Protein 1LOI (pdb70)

Nearest PDB structures (foldseek):
  1loi-assembly1_A  TM=1.042E+00  e=1.196E-03  Rattus norvegicus

Radius of gyration: 10.62 Å; Cα contacts (8 Å, |Δi|>4): 1; chains: 1; bounding box: 29×7×15 Å

Sequence (25 aa):
MPLVDFFCETCSKPWLVGWWDQFKRMPLVDFFCETCSKPWLVGWWDQFKRMPLVDFFCETCSKPWLVGWWDQFKRMPLVDFFCETCSKPWLVGWWDQFKRMPLVDFFCETCSKPWLVGWWDQFKRMPLVDFFCETCSKPWLVGWWDQFKRMPLVDFFCETCSKPWLVGWWDQFKR

Structure (mmCIF, N/CA/C/O backbone):
data_1LOI
#
_entry.id   1LOI
#
_cell.length_a   1.000
_cell.length_b   1.000
_cell.length_c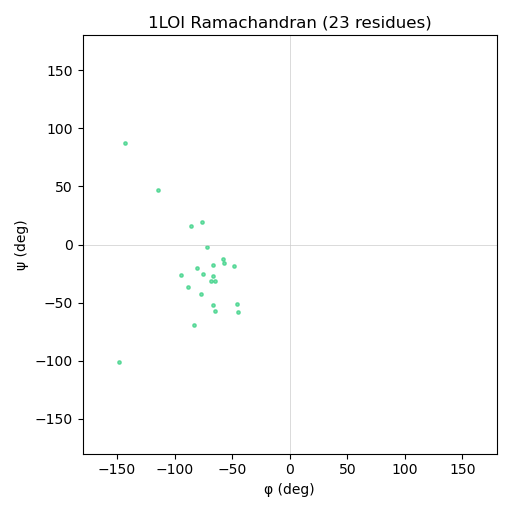   1.000
_cell.angle_alpha   90.00
_cell.angle_beta   90.00
_cell.angle_gamma   90.00
#
_symmetry.space_group_name_H-M   'P 1'
#
loop_
_atom_site.group_PDB
_atom_site.id
_atom_site.type_symbol
_atom_site.label_atom_id
_atom_site.label_alt_id
_atom_site.label_comp_id
_atom_site.label_asym_id
_atom_site.label_entity_id
_atom_site.label_seq_id
_atom_site.pdbx_PDB_ins_code
_atom_site.Cartn_x
_atom_site.Cartn_y
_atom_site.Cartn_z
_atom_site.occupancy
_atom_site.B_iso_or_equiv
_atom_site.auth_seq_id
_atom_site.auth_comp_id
_atom_site.auth_asym_id
_atom_site.auth_atom_id
_atom_site.pdbx_PD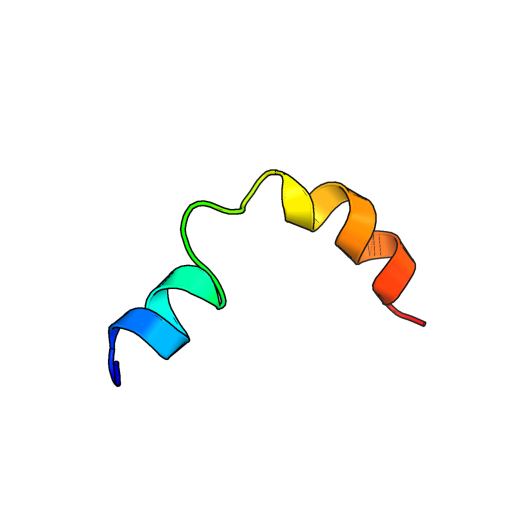B_model_num
ATOM 1 N N . MET A 1 1 ? -14.451 4.822 7.392 1.00 0.00 1 MET A N 1
ATOM 2 C CA . MET A 1 1 ? -13.948 4.112 6.182 1.00 0.00 1 MET A CA 1
ATOM 3 C C . MET A 1 1 ? -13.256 2.812 6.605 1.00 0.00 1 MET A C 1
ATOM 4 O O . MET A 1 1 ? -12.085 2.810 6.931 1.00 0.00 1 MET A O 1
ATOM 20 N N . PRO A 1 2 ? -14.014 1.748 6.601 1.00 0.00 2 PRO A N 1
ATOM 21 C CA . PRO A 1 2 ? -13.529 0.416 6.993 1.00 0.00 2 PRO A CA 1
ATOM 22 C C . PRO A 1 2 ? -12.816 -0.276 5.829 1.00 0.00 2 PRO A C 1
ATOM 23 O O . PRO A 1 2 ? -11.618 -0.476 5.851 1.00 0.00 2 PRO A O 1
ATOM 34 N N . LEU A 1 3 ? -13.547 -0.654 4.822 1.00 0.00 3 LEU A N 1
ATOM 35 C CA . LEU A 1 3 ? -12.924 -1.346 3.663 1.00 0.00 3 LEU A CA 1
ATOM 36 C C . LEU A 1 3 ? -12.023 -0.377 2.899 1.00 0.00 3 LEU A C 1
ATOM 37 O O . LEU A 1 3 ? -11.034 -0.768 2.313 1.00 0.00 3 LEU A O 1
ATOM 53 N N . VAL A 1 4 ? -12.356 0.883 2.895 1.00 0.00 4 VAL A N 1
ATOM 54 C CA . VAL A 1 4 ? -11.513 1.869 2.165 1.00 0.00 4 VAL A CA 1
ATOM 55 C C . VAL A 1 4 ? -10.154 1.983 2.856 1.00 0.00 4 VAL A C 1
ATOM 56 O O . VAL A 1 4 ? -9.193 2.458 2.283 1.00 0.00 4 VAL A O 1
ATOM 69 N N . ASP A 1 5 ? -10.063 1.547 4.082 1.00 0.00 5 ASP A N 1
ATOM 70 C CA . ASP A 1 5 ? -8.762 1.629 4.804 1.00 0.00 5 ASP A CA 1
ATOM 71 C C . ASP A 1 5 ? -7.844 0.507 4.315 1.00 0.00 5 ASP A C 1
ATOM 72 O O . ASP A 1 5 ? -6.668 0.708 4.084 1.00 0.00 5 ASP A O 1
ATOM 81 N N . PHE A 1 6 ? -8.373 -0.674 4.156 1.00 0.00 6 PHE A N 1
ATOM 82 C CA . PHE A 1 6 ? -7.536 -1.811 3.682 1.00 0.00 6 PHE A CA 1
ATOM 83 C C . PHE A 1 6 ? -7.377 -1.728 2.162 1.00 0.00 6 PHE A C 1
ATOM 84 O O . PHE A 1 6 ? -6.470 -2.301 1.590 1.00 0.00 6 PHE A O 1
ATOM 101 N N . PHE A 1 7 ? -8.253 -1.020 1.504 1.00 0.00 7 PHE A N 1
ATOM 102 C CA . PHE A 1 7 ? -8.155 -0.903 0.023 1.00 0.00 7 PHE A CA 1
ATOM 103 C C . PHE A 1 7 ? -6.872 -0.154 -0.348 1.00 0.00 7 PHE A C 1
ATOM 104 O O . PHE A 1 7 ? -6.042 -0.656 -1.079 1.00 0.00 7 PHE A O 1
ATOM 121 N N . CYS A 1 8 ? -6.698 1.040 0.152 1.00 0.00 8 CYS A N 1
ATOM 122 C CA . CYS A 1 8 ? -5.464 1.811 -0.174 1.00 0.00 8 CYS A CA 1
ATOM 123 C C . CYS A 1 8 ? -4.252 1.109 0.436 1.00 0.00 8 CYS A C 1
ATOM 124 O O . CYS A 1 8 ? -3.146 1.221 -0.055 1.00 0.00 8 CYS A O 1
ATOM 132 N N . GLU A 1 9 ? -4.449 0.378 1.499 1.00 0.00 9 GLU A N 1
ATOM 133 C CA . GLU A 1 9 ? -3.308 -0.336 2.129 1.00 0.00 9 GLU A CA 1
ATOM 134 C C . GLU A 1 9 ? -2.479 -1.008 1.036 1.00 0.00 9 GLU A C 1
ATOM 135 O O . GLU A 1 9 ? -1.301 -0.750 0.887 1.00 0.00 9 GLU A O 1
ATOM 147 N N . THR A 1 10 ? -3.090 -1.864 0.264 1.00 0.00 10 THR A N 1
ATOM 148 C CA . THR A 1 10 ? -2.343 -2.549 -0.826 1.00 0.00 10 THR A CA 1
ATOM 149 C C . THR A 1 10 ? -3.255 -2.716 -2.047 1.00 0.00 10 THR A C 1
ATOM 150 O O . THR A 1 10 ? -3.918 -3.722 -2.201 1.00 0.00 10 THR A O 1
ATOM 161 N N . CYS A 1 11 ? -3.304 -1.734 -2.909 1.00 0.00 11 CYS A N 1
ATOM 162 C CA . CYS A 1 11 ? -4.191 -1.847 -4.108 1.00 0.00 11 CYS A CA 1
ATOM 163 C C . CYS A 1 11 ? -3.617 -1.109 -5.328 1.00 0.00 11 CYS A C 1
ATOM 164 O O . CYS A 1 11 ? -2.758 -1.615 -6.023 1.00 0.00 11 CYS A O 1
ATOM 172 N N . SER A 1 12 ? -4.121 0.071 -5.616 1.00 0.00 12 SER A N 1
ATOM 173 C CA . SER A 1 12 ? -3.656 0.832 -6.809 1.00 0.00 12 SER A CA 1
ATOM 174 C C . SER A 1 12 ? -2.298 1.478 -6.567 1.00 0.00 12 SER A C 1
ATOM 175 O O . SER A 1 12 ? -1.927 2.408 -7.256 1.00 0.00 12 SER A O 1
ATOM 183 N N . LYS A 1 13 ? -1.539 1.023 -5.611 1.00 0.00 13 LYS A N 1
ATOM 184 C CA . LYS A 1 13 ? -0.211 1.687 -5.402 1.00 0.00 13 LYS A CA 1
ATOM 185 C C . LYS A 1 13 ? 0.992 0.756 -5.704 1.00 0.00 13 LYS A C 1
ATOM 186 O O . LYS A 1 13 ? 1.951 0.725 -4.963 1.00 0.00 13 LYS A O 1
ATOM 205 N N . PRO A 1 14 ? 0.938 0.071 -6.823 1.00 0.00 14 PRO A N 1
ATOM 206 C CA . PRO A 1 14 ? 2.034 -0.818 -7.276 1.00 0.00 14 PRO A CA 1
ATOM 207 C C . PRO A 1 14 ? 3.227 0.018 -7.744 1.00 0.00 14 PRO A C 1
ATOM 208 O O . PRO A 1 14 ? 4.261 -0.506 -8.109 1.00 0.00 14 PRO A O 1
ATOM 219 N N . TRP A 1 15 ? 3.097 1.315 -7.716 1.00 0.00 15 TRP A N 1
ATOM 220 C CA . TRP A 1 15 ? 4.232 2.186 -8.138 1.00 0.00 15 TRP A CA 1
ATOM 221 C C . TRP A 1 15 ? 5.020 2.570 -6.890 1.00 0.00 15 TRP A C 1
ATOM 222 O O . TRP A 1 15 ? 6.202 2.847 -6.943 1.00 0.00 15 TRP A O 1
ATOM 243 N N . LEU A 1 16 ? 4.362 2.582 -5.763 1.00 0.00 16 LEU A N 1
ATOM 244 C CA . LEU A 1 16 ? 5.048 2.940 -4.493 1.00 0.00 16 LEU A CA 1
ATOM 245 C C . LEU A 1 16 ? 5.919 1.780 -4.040 1.00 0.00 16 LEU A C 1
ATOM 246 O O . LEU A 1 16 ? 6.883 1.949 -3.320 1.00 0.00 16 LEU A O 1
ATOM 262 N N . VAL A 1 17 ? 5.575 0.599 -4.447 1.00 0.00 17 VAL A N 1
ATOM 263 C CA . VAL A 1 17 ? 6.369 -0.585 -4.033 1.00 0.00 17 VAL A CA 1
ATOM 264 C C . VAL A 1 17 ? 7.821 -0.398 -4.467 1.00 0.00 17 VAL A C 1
ATOM 265 O O . VAL A 1 17 ? 8.714 -1.075 -3.999 1.00 0.00 17 VAL A O 1
ATOM 278 N N . GLY A 1 18 ? 8.060 0.522 -5.357 1.00 0.00 18 GLY A N 1
ATOM 279 C CA . GLY A 1 18 ? 9.452 0.762 -5.823 1.00 0.00 18 GLY A CA 1
ATOM 280 C C . GLY A 1 18 ? 10.288 1.310 -4.672 1.00 0.00 18 GLY A C 1
ATOM 281 O O . GLY A 1 18 ? 11.339 0.783 -4.363 1.00 0.00 18 GLY A O 1
ATOM 285 N N . TRP A 1 19 ? 9.846 2.353 -4.016 1.00 0.00 19 TRP A N 1
ATOM 286 C CA . TRP A 1 19 ? 10.662 2.870 -2.890 1.00 0.00 19 TRP A CA 1
ATOM 287 C C . TRP A 1 19 ? 10.316 2.110 -1.607 1.00 0.00 19 TRP A C 1
ATOM 288 O O . TRP A 1 19 ? 10.678 2.509 -0.518 1.00 0.00 19 TRP A O 1
ATOM 309 N N . TRP A 1 20 ? 9.659 0.985 -1.736 1.00 0.00 20 TRP A N 1
ATOM 310 C CA . TRP A 1 20 ? 9.338 0.159 -0.538 1.00 0.00 20 TRP A CA 1
ATOM 311 C C . TRP A 1 20 ? 10.512 -0.787 -0.312 1.00 0.00 20 TRP A C 1
ATOM 312 O O . TRP A 1 20 ? 10.886 -1.094 0.801 1.00 0.00 20 TRP A O 1
ATOM 333 N N . ASP A 1 21 ? 11.090 -1.254 -1.384 1.00 0.00 21 ASP A N 1
ATOM 334 C CA . ASP A 1 21 ? 12.244 -2.185 -1.275 1.00 0.00 21 ASP A CA 1
ATOM 335 C C . ASP A 1 21 ? 13.230 -1.654 -0.228 1.00 0.00 21 ASP A C 1
ATOM 336 O O . ASP A 1 21 ? 13.636 -2.364 0.670 1.00 0.00 21 ASP A O 1
ATOM 345 N N . GLN A 1 22 ? 13.621 -0.414 -0.338 1.00 0.00 22 GLN A N 1
ATOM 346 C CA . GLN A 1 22 ? 14.584 0.156 0.648 1.00 0.00 22 GLN A CA 1
ATOM 347 C C . GLN A 1 22 ? 13.936 0.209 2.035 1.00 0.00 22 GLN A C 1
ATOM 348 O O . GLN A 1 22 ? 14.600 0.080 3.045 1.00 0.00 22 GLN A O 1
ATOM 362 N N . PHE A 1 23 ? 12.647 0.399 2.094 1.00 0.00 23 PHE A N 1
ATOM 363 C CA . PHE A 1 23 ? 11.958 0.463 3.418 1.00 0.00 23 PHE A CA 1
ATOM 364 C C . PHE A 1 23 ? 12.207 -0.828 4.210 1.00 0.00 23 PHE A C 1
ATOM 365 O O . PHE A 1 23 ? 11.922 -0.901 5.388 1.00 0.00 23 PHE A O 1
ATOM 382 N N . LYS A 1 24 ? 12.719 -1.850 3.581 1.00 0.00 24 LYS A N 1
ATOM 383 C CA . LYS A 1 24 ? 12.959 -3.127 4.316 1.00 0.00 24 LYS A CA 1
ATOM 384 C C . LYS A 1 24 ? 13.686 -2.862 5.639 1.00 0.00 24 LYS A C 1
ATOM 385 O O . LYS A 1 24 ? 13.679 -3.685 6.532 1.00 0.00 24 LYS A O 1
ATOM 404 N N . ARG A 1 25 ? 14.300 -1.723 5.782 1.00 0.00 25 ARG A N 1
ATOM 405 C CA . ARG A 1 25 ? 15.007 -1.418 7.060 1.00 0.00 25 ARG A CA 1
ATOM 406 C C . ARG A 1 25 ? 14.157 -0.450 7.881 1.00 0.00 25 ARG A C 1
ATOM 407 O O . ARG A 1 25 ? 13.582 -0.820 8.885 1.00 0.00 25 ARG A O 1
ATOM 431 N N . MET A 1 1 ? -0.993 -10.821 11.961 1.00 0.00 1 MET A N 2
ATOM 432 C CA . MET A 1 1 ? -1.747 -11.947 11.340 1.00 0.00 1 MET A CA 2
ATOM 433 C C . MET A 1 1 ? -1.292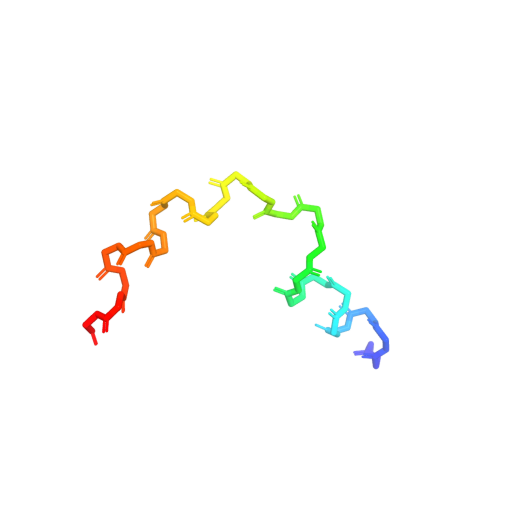 -12.125 9.888 1.00 0.00 1 MET A C 2
ATOM 434 O O . MET A 1 1 ? -0.809 -11.194 9.273 1.00 0.00 1 MET A O 2
ATOM 450 N N . PRO A 1 2 ? -1.454 -13.322 9.385 1.00 0.00 2 PRO A N 2
ATOM 451 C CA . PRO A 1 2 ? -1.062 -13.667 8.006 1.00 0.00 2 PRO A CA 2
ATOM 452 C C . PRO A 1 2 ? -2.092 -13.148 7.002 1.00 0.00 2 PRO A C 2
ATOM 453 O O . PRO A 1 2 ? -1.749 -12.641 5.953 1.00 0.00 2 PRO A O 2
ATOM 464 N N . LEU A 1 3 ? -3.349 -13.272 7.314 1.00 0.00 3 LEU A N 2
ATOM 465 C CA . LEU A 1 3 ? -4.400 -12.789 6.380 1.00 0.00 3 LEU A CA 2
ATOM 466 C C . LEU A 1 3 ? -4.296 -11.271 6.247 1.00 0.00 3 LEU A C 2
ATOM 467 O O . LEU A 1 3 ? -4.746 -10.688 5.280 1.00 0.00 3 LEU A O 2
ATOM 483 N N . VAL A 1 4 ? -3.696 -10.627 7.208 1.00 0.00 4 VAL A N 2
ATOM 484 C CA . VAL A 1 4 ? -3.551 -9.148 7.137 1.00 0.00 4 VAL A CA 2
ATOM 485 C C . VAL A 1 4 ? -2.366 -8.811 6.233 1.00 0.00 4 VAL A C 2
ATOM 486 O O . VAL A 1 4 ? -2.267 -7.725 5.698 1.00 0.00 4 VAL A O 2
ATOM 499 N N . ASP A 1 5 ? -1.470 -9.743 6.053 1.00 0.00 5 ASP A N 2
ATOM 500 C CA . ASP A 1 5 ? -0.294 -9.485 5.177 1.00 0.00 5 ASP A CA 2
ATOM 501 C C . ASP A 1 5 ? -0.771 -9.357 3.729 1.00 0.00 5 ASP A C 2
ATOM 502 O O . ASP A 1 5 ? -0.192 -8.648 2.931 1.00 0.00 5 ASP A O 2
ATOM 511 N N . PHE A 1 6 ? -1.831 -10.039 3.386 1.00 0.00 6 PHE A N 2
ATOM 512 C CA . PHE A 1 6 ? -2.354 -9.962 1.993 1.00 0.00 6 PHE A CA 2
ATOM 513 C C . PHE A 1 6 ? -3.090 -8.634 1.801 1.00 0.00 6 PHE A C 2
ATOM 514 O O . PHE A 1 6 ? -3.244 -8.153 0.696 1.00 0.00 6 PHE A O 2
ATOM 531 N N . PHE A 1 7 ? -3.548 -8.039 2.869 1.00 0.00 7 PHE A N 2
ATOM 532 C CA . PHE A 1 7 ? -4.274 -6.744 2.746 1.00 0.00 7 PHE A CA 2
ATOM 533 C C . PHE A 1 7 ? -3.261 -5.613 2.555 1.00 0.00 7 PHE A C 2
ATOM 534 O O . PHE A 1 7 ? -3.595 -4.537 2.099 1.00 0.00 7 PHE A O 2
ATOM 551 N N . CYS A 1 8 ? -2.025 -5.849 2.901 1.00 0.00 8 CYS A N 2
ATOM 552 C CA . CYS A 1 8 ? -0.989 -4.789 2.739 1.00 0.00 8 CYS A CA 2
ATOM 553 C C . CYS A 1 8 ? -0.398 -4.868 1.331 1.00 0.00 8 CYS A C 2
ATOM 554 O O . CYS A 1 8 ? 0.131 -3.902 0.817 1.00 0.00 8 CYS A O 2
ATOM 562 N N . GLU A 1 9 ? -0.488 -6.007 0.701 1.00 0.00 9 GLU A N 2
ATOM 563 C CA . GLU A 1 9 ? 0.066 -6.137 -0.678 1.00 0.00 9 GLU A CA 2
ATOM 564 C C . GLU A 1 9 ? -0.967 -5.614 -1.671 1.00 0.00 9 GLU A C 2
ATOM 565 O O . GLU A 1 9 ? -0.647 -5.242 -2.782 1.00 0.00 9 GLU A O 2
ATOM 577 N N . THR A 1 10 ? -2.211 -5.585 -1.276 1.00 0.00 10 THR A N 2
ATOM 578 C CA . THR A 1 10 ? -3.269 -5.091 -2.188 1.00 0.00 10 THR A CA 2
ATOM 579 C C . THR A 1 10 ? -3.715 -3.708 -1.744 1.00 0.00 10 THR A C 2
ATOM 580 O O . THR A 1 10 ? -4.858 -3.323 -1.893 1.00 0.00 10 THR A O 2
ATOM 591 N N . CYS A 1 11 ? -2.809 -2.965 -1.201 1.00 0.00 11 CYS A N 2
ATOM 592 C CA . CYS A 1 11 ? -3.139 -1.594 -0.733 1.00 0.00 11 CYS A CA 2
ATOM 593 C C . CYS A 1 11 ? -3.565 -0.730 -1.930 1.00 0.00 11 CYS A C 2
ATOM 594 O O . CYS A 1 11 ? -4.602 -0.954 -2.522 1.00 0.00 11 CYS A O 2
ATOM 602 N N . SER A 1 12 ? -2.786 0.257 -2.290 1.00 0.00 12 SER A N 2
ATOM 603 C CA . SER A 1 12 ? -3.169 1.124 -3.445 1.00 0.00 12 SER A CA 2
ATOM 604 C C . SER A 1 12 ? -1.921 1.750 -4.080 1.00 0.00 12 SER A C 2
ATOM 605 O O . SER A 1 12 ? -2.019 2.655 -4.885 1.00 0.00 12 SER A O 2
ATOM 613 N N . LYS A 1 13 ? -0.750 1.283 -3.738 1.00 0.00 13 LYS A N 2
ATOM 614 C CA . LYS A 1 13 ? 0.481 1.868 -4.339 1.00 0.00 13 LYS A CA 2
ATOM 615 C C . LYS A 1 13 ? 1.328 0.756 -4.942 1.00 0.00 13 LYS A C 2
ATOM 616 O O . LYS A 1 13 ? 2.382 0.438 -4.429 1.00 0.00 13 LYS A O 2
ATOM 635 N N . PRO A 1 14 ? 0.853 0.204 -6.021 1.00 0.00 14 PRO A N 2
ATOM 636 C CA . PRO A 1 14 ? 1.567 -0.865 -6.716 1.00 0.00 14 PRO A CA 2
ATOM 637 C C . PRO A 1 14 ? 2.714 -0.253 -7.524 1.00 0.00 14 PRO A C 2
ATOM 638 O O . PRO A 1 14 ? 3.569 -0.946 -8.040 1.00 0.00 14 PRO A O 2
ATOM 649 N N . TRP A 1 15 ? 2.740 1.051 -7.615 1.00 0.00 15 TRP A N 2
ATOM 650 C CA . TRP A 1 15 ? 3.831 1.732 -8.364 1.00 0.00 15 TRP A CA 2
ATOM 651 C C . TRP A 1 15 ? 4.837 2.291 -7.358 1.00 0.00 15 TRP A C 2
ATOM 652 O O . TRP A 1 15 ? 6.021 2.362 -7.623 1.00 0.00 15 TRP A O 2
ATOM 673 N N . LEU A 1 16 ? 4.375 2.686 -6.200 1.00 0.00 16 LEU A N 2
ATOM 674 C CA . LEU A 1 16 ? 5.310 3.236 -5.179 1.00 0.00 16 LEU A CA 2
ATOM 675 C C . LEU A 1 16 ? 6.167 2.113 -4.612 1.00 0.00 16 LEU A C 2
ATOM 676 O O . LEU A 1 16 ? 7.044 2.339 -3.801 1.00 0.00 16 LEU A O 2
ATOM 692 N N . VAL A 1 17 ? 5.916 0.902 -5.013 1.00 0.00 17 VAL A N 2
ATOM 693 C CA . VAL A 1 17 ? 6.712 -0.229 -4.475 1.00 0.00 17 VAL A CA 2
ATOM 694 C C . VAL A 1 17 ? 8.207 0.038 -4.678 1.00 0.00 17 VAL A C 2
ATOM 695 O O . VAL A 1 17 ? 9.050 -0.608 -4.088 1.00 0.00 17 VAL A O 2
ATOM 708 N N . GLY A 1 18 ? 8.540 0.979 -5.513 1.00 0.00 18 GLY A N 2
ATOM 709 C CA . GLY A 1 18 ? 9.975 1.286 -5.767 1.00 0.00 18 GLY A CA 2
ATOM 710 C C . GLY A 1 18 ? 10.704 1.587 -4.457 1.00 0.00 18 GLY A C 2
ATOM 711 O O . GLY A 1 18 ? 11.513 0.801 -4.007 1.00 0.00 18 GLY A O 2
ATOM 715 N N . TRP A 1 19 ? 10.457 2.717 -3.840 1.00 0.00 19 TRP A N 2
ATOM 716 C CA . TRP A 1 19 ? 11.195 3.002 -2.581 1.00 0.00 19 TRP A CA 2
ATOM 717 C C . TRP A 1 19 ? 10.727 2.068 -1.464 1.00 0.00 19 TRP A C 2
ATOM 718 O O . TRP A 1 19 ? 11.274 2.069 -0.379 1.00 0.00 19 TRP A O 2
ATOM 739 N N . TRP A 1 20 ? 9.751 1.239 -1.722 1.00 0.00 20 TRP A N 2
ATOM 740 C CA . TRP A 1 20 ? 9.308 0.286 -0.667 1.00 0.00 20 TRP A CA 2
ATOM 741 C C . TRP A 1 20 ? 10.444 -0.697 -0.420 1.00 0.00 20 TRP A C 2
ATOM 742 O O . TRP A 1 20 ? 10.632 -1.192 0.672 1.00 0.00 20 TRP A O 2
ATOM 763 N N . ASP A 1 21 ? 11.194 -0.990 -1.446 1.00 0.00 21 ASP A N 2
ATOM 764 C CA . ASP A 1 21 ? 12.328 -1.945 -1.308 1.00 0.00 21 ASP A CA 2
ATOM 765 C C . ASP A 1 21 ? 13.184 -1.551 -0.100 1.00 0.00 21 ASP A C 2
ATOM 766 O O . ASP A 1 21 ? 13.323 -2.300 0.838 1.00 0.00 21 ASP A O 2
ATOM 775 N N . GLN A 1 22 ? 13.761 -0.383 -0.110 1.00 0.00 22 GLN A N 2
ATOM 776 C CA . GLN A 1 22 ? 14.602 0.028 1.050 1.00 0.00 22 GLN A CA 2
ATOM 777 C C . GLN A 1 22 ? 13.763 -0.026 2.330 1.00 0.00 22 GLN A C 2
ATOM 778 O O . GLN A 1 22 ? 14.286 -0.109 3.424 1.00 0.00 22 GLN A O 2
ATOM 792 N N . PHE A 1 23 ? 12.465 0.033 2.203 1.00 0.00 23 PHE A N 2
ATOM 793 C CA . PHE A 1 23 ? 11.591 -0.003 3.412 1.00 0.00 23 PHE A CA 2
ATOM 794 C C . PHE A 1 23 ? 11.386 -1.444 3.900 1.00 0.00 23 PHE A C 2
ATOM 795 O O . PHE A 1 23 ? 11.101 -1.672 5.059 1.00 0.00 23 PHE A O 2
ATOM 812 N N . LYS A 1 24 ? 11.501 -2.420 3.038 1.00 0.00 24 LYS A N 2
ATOM 813 C CA . LYS A 1 24 ? 11.279 -3.825 3.490 1.00 0.00 24 LYS A CA 2
ATOM 814 C C . LYS A 1 24 ? 12.012 -4.067 4.811 1.00 0.00 24 LYS A C 2
ATOM 815 O O . LYS A 1 24 ? 11.661 -4.942 5.578 1.00 0.00 24 LYS A O 2
ATOM 834 N N . ARG A 1 25 ? 13.021 -3.291 5.081 1.00 0.00 25 ARG A N 2
ATOM 835 C CA . ARG A 1 25 ? 13.780 -3.460 6.354 1.00 0.00 25 ARG A CA 2
ATOM 836 C C . ARG A 1 25 ? 13.640 -2.189 7.196 1.00 0.00 25 ARG A C 2
ATOM 837 O O . ARG A 1 25 ? 12.938 -2.174 8.187 1.00 0.00 25 ARG A O 2
ATOM 861 N N . MET A 1 1 ? -5.100 -4.706 -20.382 1.00 0.00 1 MET A N 3
ATOM 862 C CA . MET A 1 1 ? -4.197 -5.892 -20.322 1.00 0.00 1 MET A CA 3
ATOM 863 C C . MET A 1 1 ? -4.881 -7.016 -19.539 1.00 0.00 1 MET A C 3
ATOM 864 O O . MET A 1 1 ? -5.752 -6.768 -18.730 1.00 0.00 1 MET A O 3
ATOM 880 N N . PRO A 1 2 ? -4.459 -8.225 -19.806 1.00 0.00 2 PRO A N 3
ATOM 881 C CA . PRO A 1 2 ? -5.006 -9.422 -19.146 1.00 0.00 2 PRO A CA 3
ATOM 882 C C . PRO A 1 2 ? -4.408 -9.584 -17.747 1.00 0.00 2 PRO A C 3
ATOM 883 O O . PRO A 1 2 ? -5.059 -9.347 -16.749 1.00 0.00 2 PRO A O 3
ATOM 894 N N . LEU A 1 3 ? -3.174 -9.992 -17.670 1.00 0.00 3 LEU A N 3
ATOM 895 C CA . LEU A 1 3 ? -2.529 -10.179 -16.345 1.00 0.00 3 LEU A CA 3
ATOM 896 C C . LEU A 1 3 ? -2.264 -8.816 -15.702 1.00 0.00 3 LEU A C 3
ATOM 897 O O . LEU A 1 3 ? -2.517 -8.615 -14.531 1.00 0.00 3 LEU A O 3
ATOM 913 N N . VAL A 1 4 ? -1.757 -7.880 -16.455 1.00 0.00 4 VAL A N 3
ATOM 914 C CA . VAL A 1 4 ? -1.479 -6.536 -15.876 1.00 0.00 4 VAL A CA 3
ATOM 915 C C . VAL A 1 4 ? -2.734 -6.023 -15.170 1.00 0.00 4 VAL A C 3
ATOM 916 O O . VAL A 1 4 ? -2.661 -5.322 -14.181 1.00 0.00 4 VAL A O 3
ATOM 929 N N . ASP A 1 5 ? -3.888 -6.371 -15.670 1.00 0.00 5 ASP A N 3
ATOM 930 C CA . ASP A 1 5 ? -5.149 -5.906 -15.026 1.00 0.00 5 ASP A CA 3
ATOM 931 C C . ASP A 1 5 ? -5.179 -6.384 -13.573 1.00 0.00 5 ASP A C 3
ATOM 932 O O . ASP A 1 5 ? -5.402 -5.612 -12.660 1.00 0.00 5 ASP A O 3
ATOM 941 N N . PHE A 1 6 ? -4.951 -7.650 -13.350 1.00 0.00 6 PHE A N 3
ATOM 942 C CA . PHE A 1 6 ? -4.964 -8.173 -11.956 1.00 0.00 6 PHE A CA 3
ATOM 943 C C . PHE A 1 6 ? -3.800 -7.562 -11.175 1.00 0.00 6 PHE A C 3
ATOM 944 O O . PHE A 1 6 ? -3.784 -7.563 -9.961 1.00 0.00 6 PHE A O 3
ATOM 961 N N . PHE A 1 7 ? -2.825 -7.040 -11.867 1.00 0.00 7 PHE A N 3
ATOM 962 C CA . PHE A 1 7 ? -1.660 -6.424 -11.171 1.00 0.00 7 PHE A CA 3
ATOM 963 C C . PHE A 1 7 ? -2.112 -5.148 -10.460 1.00 0.00 7 PHE A C 3
ATOM 964 O O . PHE A 1 7 ? -1.712 -4.869 -9.348 1.00 0.00 7 PHE A O 3
ATOM 981 N N . CYS A 1 8 ? -2.941 -4.371 -11.099 1.00 0.00 8 CYS A N 3
ATOM 982 C CA . CYS A 1 8 ? -3.420 -3.107 -10.472 1.00 0.00 8 CYS A CA 3
ATOM 983 C C . CYS A 1 8 ? -4.861 -3.280 -9.985 1.00 0.00 8 CYS A C 3
ATOM 984 O O . CYS A 1 8 ? -5.467 -2.358 -9.478 1.00 0.00 8 CYS A O 3
ATOM 992 N N . GLU A 1 9 ? -5.416 -4.449 -10.140 1.00 0.00 9 GLU A N 3
ATOM 993 C CA . GLU A 1 9 ? -6.817 -4.672 -9.693 1.00 0.00 9 GLU A CA 3
ATOM 994 C C . GLU A 1 9 ? -6.846 -4.961 -8.189 1.00 0.00 9 GLU A C 3
ATOM 995 O O . GLU A 1 9 ? -7.741 -4.539 -7.486 1.00 0.00 9 GLU A O 3
ATOM 1007 N N . THR A 1 10 ? -5.880 -5.683 -7.691 1.00 0.00 10 THR A N 3
ATOM 1008 C CA . THR A 1 10 ? -5.866 -6.001 -6.234 1.00 0.00 10 THR A CA 3
ATOM 1009 C C . THR A 1 10 ? -4.855 -5.108 -5.517 1.00 0.00 10 THR A C 3
ATOM 1010 O O . THR A 1 10 ? -4.238 -5.509 -4.549 1.00 0.00 10 THR A O 3
ATOM 1021 N N . CYS A 1 11 ? -4.680 -3.899 -5.975 1.00 0.00 11 CYS A N 3
ATOM 1022 C CA . CYS A 1 11 ? -3.707 -2.989 -5.306 1.00 0.00 11 CYS A CA 3
ATOM 1023 C C . CYS A 1 11 ? -4.166 -1.539 -5.475 1.00 0.00 11 CYS A C 3
ATOM 1024 O O . CYS A 1 11 ? -4.966 -1.222 -6.333 1.00 0.00 11 CYS A O 3
ATOM 1032 N N . SER A 1 12 ? -3.663 -0.655 -4.657 1.00 0.00 12 SER A N 3
ATOM 1033 C CA . SER A 1 12 ? -4.066 0.779 -4.764 1.00 0.00 12 SER A CA 3
ATOM 1034 C C . SER A 1 12 ? -2.835 1.644 -5.054 1.00 0.00 12 SER A C 3
ATOM 1035 O O . SER A 1 12 ? -2.938 2.838 -5.254 1.00 0.00 12 SER A O 3
ATOM 1043 N N . LYS A 1 13 ? -1.672 1.052 -5.084 1.00 0.00 13 LYS A N 3
ATOM 1044 C CA . LYS A 1 13 ? -0.440 1.842 -5.372 1.00 0.00 13 LYS A CA 3
ATOM 1045 C C . LYS A 1 13 ? 0.736 0.880 -5.635 1.00 0.00 13 LYS A C 3
ATOM 1046 O O . LYS A 1 13 ? 1.674 0.789 -4.876 1.00 0.00 13 LYS A O 3
ATOM 1065 N N . PRO A 1 14 ? 0.631 0.187 -6.730 1.00 0.00 14 PRO A N 3
ATOM 1066 C CA . PRO A 1 14 ? 1.642 -0.791 -7.163 1.00 0.00 14 PRO A CA 3
ATOM 1067 C C . PRO A 1 14 ? 2.888 -0.084 -7.703 1.00 0.00 14 PRO A C 3
ATOM 1068 O O . PRO A 1 14 ? 3.827 -0.716 -8.145 1.00 0.00 14 PRO A O 3
ATOM 1079 N N . TRP A 1 15 ? 2.914 1.220 -7.655 1.00 0.00 15 TRP A N 3
ATOM 1080 C CA . TRP A 1 15 ? 4.115 1.956 -8.151 1.00 0.00 15 TRP A CA 3
ATOM 1081 C C . TRP A 1 15 ? 4.985 2.335 -6.952 1.00 0.00 15 TRP A C 3
ATOM 1082 O O . TRP A 1 15 ? 6.197 2.389 -7.040 1.00 0.00 15 TRP A O 3
ATOM 1103 N N . LEU A 1 16 ? 4.370 2.603 -5.833 1.00 0.00 16 LEU A N 3
ATOM 1104 C CA . LEU A 1 16 ? 5.146 2.987 -4.620 1.00 0.00 16 LEU A CA 3
ATOM 1105 C C . LEU A 1 16 ? 6.003 1.820 -4.156 1.00 0.00 16 LEU A C 3
ATOM 1106 O O . LEU A 1 16 ? 6.886 1.972 -3.335 1.00 0.00 16 LEU A O 3
ATOM 1122 N N . VAL A 1 17 ? 5.746 0.654 -4.660 1.00 0.00 17 VAL A N 3
ATOM 1123 C CA . VAL A 1 17 ? 6.546 -0.521 -4.230 1.00 0.00 17 VAL A CA 3
ATOM 1124 C C . VAL A 1 17 ? 8.016 -0.296 -4.589 1.00 0.00 17 VAL A C 3
ATOM 1125 O O . VAL A 1 17 ? 8.891 -1.016 -4.150 1.00 0.00 17 VAL A O 3
ATOM 1138 N N . GLY A 1 18 ? 8.293 0.699 -5.386 1.00 0.00 18 GLY A N 3
ATOM 1139 C CA . GLY A 1 18 ? 9.703 0.976 -5.775 1.00 0.00 18 GLY A CA 3
ATOM 1140 C C . GLY A 1 18 ? 10.500 1.437 -4.559 1.00 0.00 18 GLY A C 3
ATOM 1141 O O . GLY A 1 18 ? 11.520 0.861 -4.234 1.00 0.00 18 GLY A O 3
ATOM 1145 N N . TRP A 1 19 ? 10.065 2.461 -3.868 1.00 0.00 19 TRP A N 3
ATOM 1146 C CA . TRP A 1 19 ? 10.855 2.889 -2.683 1.00 0.00 19 TRP A CA 3
ATOM 1147 C C . TRP A 1 19 ? 10.471 2.040 -1.470 1.00 0.00 19 TRP A C 3
ATOM 1148 O O . TRP A 1 19 ? 10.848 2.328 -0.351 1.00 0.00 19 TRP A O 3
ATOM 1169 N N . TRP A 1 20 ? 9.764 0.961 -1.693 1.00 0.00 20 TRP A N 3
ATOM 1170 C CA . TRP A 1 20 ? 9.404 0.054 -0.569 1.00 0.00 20 TRP A CA 3
ATOM 1171 C C . TRP A 1 20 ? 10.582 -0.887 -0.353 1.00 0.00 20 TRP A C 3
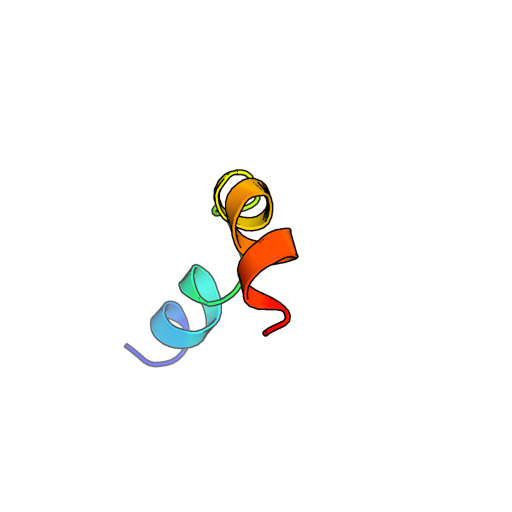ATOM 1172 O O . TRP A 1 20 ? 10.895 -1.277 0.752 1.00 0.00 20 TRP A O 3
ATOM 1193 N N . ASP A 1 21 ? 11.230 -1.255 -1.423 1.00 0.00 21 ASP A N 3
ATOM 1194 C CA . ASP A 1 21 ? 12.394 -2.174 -1.320 1.00 0.00 21 ASP A CA 3
ATOM 1195 C C . ASP A 1 21 ? 13.356 -1.659 -0.249 1.00 0.00 21 ASP A C 3
ATOM 1196 O O . ASP A 1 21 ? 13.971 -2.422 0.465 1.00 0.00 21 ASP A O 3
ATOM 1205 N N . GLN A 1 22 ? 13.490 -0.369 -0.133 1.00 0.00 22 GLN A N 3
ATOM 1206 C CA . GLN A 1 22 ? 14.409 0.194 0.897 1.00 0.00 22 GLN A CA 3
ATOM 1207 C C . GLN A 1 22 ? 13.636 0.415 2.197 1.00 0.00 22 GLN A C 3
ATOM 1208 O O . GLN A 1 22 ? 14.208 0.472 3.267 1.00 0.00 22 GLN A O 3
ATOM 1222 N N . PHE A 1 23 ? 12.338 0.538 2.117 1.00 0.00 23 PHE A N 3
ATOM 1223 C CA . PHE A 1 23 ? 11.538 0.751 3.355 1.00 0.00 23 PHE A CA 3
ATOM 1224 C C . PHE A 1 23 ? 11.605 -0.502 4.233 1.00 0.00 23 PHE A C 3
ATOM 1225 O O . PHE A 1 23 ? 11.626 -0.412 5.444 1.00 0.00 23 PHE A O 3
ATOM 1242 N N . LYS A 1 24 ? 11.626 -1.667 3.633 1.00 0.00 24 LYS A N 3
ATOM 1243 C CA . LYS A 1 24 ? 11.683 -2.929 4.432 1.00 0.00 24 LYS A CA 3
ATOM 1244 C C . LYS A 1 24 ? 12.596 -2.725 5.634 1.00 0.00 24 LYS A C 3
ATOM 1245 O O . LYS A 1 24 ? 12.415 -3.316 6.681 1.00 0.00 24 LYS A O 3
ATOM 1264 N N . ARG A 1 25 ? 13.567 -1.881 5.487 1.00 0.00 25 ARG A N 3
ATOM 1265 C CA . ARG A 1 25 ? 14.496 -1.601 6.588 1.00 0.00 25 ARG A CA 3
ATOM 1266 C C . ARG A 1 25 ? 14.410 -0.112 6.921 1.00 0.00 25 ARG A C 3
ATOM 1267 O O . ARG A 1 25 ? 13.957 0.683 6.120 1.00 0.00 25 ARG A O 3
ATOM 1291 N N . MET A 1 1 ? -16.442 3.732 -10.214 1.00 0.00 1 MET A N 4
ATOM 1292 C CA . MET A 1 1 ? -15.919 2.753 -11.208 1.00 0.00 1 MET A CA 4
ATOM 1293 C C . MET A 1 1 ? -15.429 1.497 -10.480 1.00 0.00 1 MET A C 4
ATOM 1294 O O . MET A 1 1 ? -15.126 1.541 -9.304 1.00 0.00 1 MET A O 4
ATOM 1310 N N . PRO A 1 2 ? -15.373 0.410 -11.208 1.00 0.00 2 PRO A N 4
ATOM 1311 C CA . PRO A 1 2 ? -14.929 -0.889 -10.671 1.00 0.00 2 PRO A CA 4
ATOM 1312 C C . PRO A 1 2 ? -13.406 -0.935 -10.580 1.00 0.00 2 PRO A C 4
ATOM 1313 O O . PRO A 1 2 ? -12.841 -1.537 -9.689 1.00 0.00 2 PRO A O 4
ATOM 1324 N N . LEU A 1 3 ? -12.741 -0.303 -11.499 1.00 0.00 3 LEU A N 4
ATOM 1325 C CA . LEU A 1 3 ? -11.254 -0.304 -11.480 1.00 0.00 3 LEU A CA 4
ATOM 1326 C C . LEU A 1 3 ? -10.773 0.359 -10.194 1.00 0.00 3 LEU A C 4
ATOM 1327 O O . LEU A 1 3 ? -9.795 -0.049 -9.601 1.00 0.00 3 LEU A O 4
ATOM 1343 N N . VAL A 1 4 ? -11.461 1.374 -9.751 1.00 0.00 4 VAL A N 4
ATOM 1344 C CA . VAL A 1 4 ? -11.052 2.057 -8.496 1.00 0.00 4 VAL A CA 4
ATOM 1345 C C . VAL A 1 4 ? -11.147 1.059 -7.343 1.00 0.00 4 VAL A C 4
ATOM 1346 O O . VAL A 1 4 ? -10.358 1.080 -6.415 1.00 0.00 4 VAL A O 4
ATOM 1359 N N . ASP A 1 5 ? -12.105 0.172 -7.403 1.00 0.00 5 ASP A N 4
ATOM 1360 C CA . ASP A 1 5 ? -12.249 -0.838 -6.318 1.00 0.00 5 ASP A CA 4
ATOM 1361 C C . ASP A 1 5 ? -10.897 -1.507 -6.083 1.00 0.00 5 ASP A C 4
ATOM 1362 O O . ASP A 1 5 ? -10.436 -1.625 -4.967 1.00 0.00 5 ASP A O 4
ATOM 1371 N N . PHE A 1 6 ? -10.253 -1.941 -7.134 1.00 0.00 6 PHE A N 4
ATOM 1372 C CA . PHE A 1 6 ? -8.926 -2.596 -6.981 1.00 0.00 6 PHE A CA 4
ATOM 1373 C C . PHE A 1 6 ? -7.880 -1.538 -6.627 1.00 0.00 6 PHE A C 4
ATOM 1374 O O . PHE A 1 6 ? -6.957 -1.790 -5.869 1.00 0.00 6 PHE A O 4
ATOM 1391 N N . PHE A 1 7 ? -8.027 -0.358 -7.182 1.00 0.00 7 PHE A N 4
ATOM 1392 C CA . PHE A 1 7 ? -7.062 0.749 -6.914 1.00 0.00 7 PHE A CA 4
ATOM 1393 C C . PHE A 1 7 ? -6.591 0.693 -5.463 1.00 0.00 7 PHE A C 4
ATOM 1394 O O . PHE A 1 7 ? -5.472 1.037 -5.156 1.00 0.00 7 PHE A O 4
ATOM 1411 N N . CYS A 1 8 ? -7.440 0.269 -4.569 1.00 0.00 8 CYS A N 4
ATOM 1412 C CA . CYS A 1 8 ? -7.036 0.194 -3.134 1.00 0.00 8 CYS A CA 4
ATOM 1413 C C . CYS A 1 8 ? -7.530 -1.121 -2.519 1.00 0.00 8 CYS A C 4
ATOM 1414 O O . CYS A 1 8 ? -7.229 -1.428 -1.383 1.00 0.00 8 CYS A O 4
ATOM 1422 N N . GLU A 1 9 ? -8.276 -1.909 -3.252 1.00 0.00 9 GLU A N 4
ATOM 1423 C CA . GLU A 1 9 ? -8.753 -3.193 -2.683 1.00 0.00 9 GLU A CA 4
ATOM 1424 C C . GLU A 1 9 ? -7.546 -3.924 -2.115 1.00 0.00 9 GLU A C 4
ATOM 1425 O O . GLU A 1 9 ? -7.566 -4.419 -1.005 1.00 0.00 9 GLU A O 4
ATOM 1437 N N . THR A 1 10 ? -6.479 -3.967 -2.862 1.00 0.00 10 THR A N 4
ATOM 1438 C CA . THR A 1 10 ? -5.253 -4.634 -2.357 1.00 0.00 10 THR A CA 4
ATOM 1439 C C . THR A 1 10 ? -4.354 -3.568 -1.751 1.00 0.00 10 THR A C 4
ATOM 1440 O O . THR A 1 10 ? -3.966 -3.637 -0.602 1.00 0.00 10 THR A O 4
ATOM 1451 N N . CYS A 1 11 ? -4.047 -2.570 -2.518 1.00 0.00 11 CYS A N 4
ATOM 1452 C CA . CYS A 1 11 ? -3.195 -1.457 -2.020 1.00 0.00 11 CYS A CA 4
ATOM 1453 C C . CYS A 1 11 ? -3.480 -0.210 -2.861 1.00 0.00 11 CYS A C 4
ATOM 1454 O O . CYS A 1 11 ? -4.115 -0.290 -3.890 1.00 0.00 11 CYS A O 4
ATOM 1462 N N . SER A 1 12 ? -3.027 0.942 -2.433 1.00 0.00 12 SER A N 4
ATOM 1463 C CA . SER A 1 12 ? -3.300 2.187 -3.218 1.00 0.00 12 SER A CA 4
ATOM 1464 C C . SER A 1 12 ? -2.027 2.687 -3.911 1.00 0.00 12 SER A C 4
ATOM 1465 O O . SER A 1 12 ? -2.043 3.691 -4.594 1.00 0.00 12 SER A O 4
ATOM 1473 N N . LYS A 1 13 ? -0.929 2.012 -3.741 1.00 0.00 13 LYS A N 4
ATOM 1474 C CA . LYS A 1 13 ? 0.328 2.470 -4.392 1.00 0.00 13 LYS A CA 4
ATOM 1475 C C . LYS A 1 13 ? 1.137 1.265 -4.874 1.00 0.00 13 LYS A C 4
ATOM 1476 O O . LYS A 1 13 ? 2.153 0.929 -4.296 1.00 0.00 13 LYS A O 4
ATOM 1495 N N . PRO A 1 14 ? 0.672 0.654 -5.931 1.00 0.00 14 PRO A N 4
ATOM 1496 C CA . PRO A 1 14 ? 1.341 -0.514 -6.521 1.00 0.00 14 PRO A CA 4
ATOM 1497 C C . PRO A 1 14 ? 2.560 -0.060 -7.326 1.00 0.00 14 PRO A C 4
ATOM 1498 O O . PRO A 1 14 ? 3.348 -0.861 -7.789 1.00 0.00 14 PRO A O 4
ATOM 1509 N N . TRP A 1 15 ? 2.725 1.225 -7.479 1.00 0.00 15 TRP A N 4
ATOM 1510 C CA . TRP A 1 15 ? 3.901 1.745 -8.234 1.00 0.00 15 TRP A CA 4
ATOM 1511 C C . TRP A 1 15 ? 4.949 2.210 -7.226 1.00 0.00 15 TRP A C 4
ATOM 1512 O O . TRP A 1 15 ? 6.132 2.231 -7.502 1.00 0.00 15 TRP A O 4
ATOM 1533 N N . LEU A 1 16 ? 4.515 2.580 -6.052 1.00 0.00 16 LEU A N 4
ATOM 1534 C CA . LEU A 1 16 ? 5.469 3.045 -5.008 1.00 0.00 16 LEU A CA 4
ATOM 1535 C C . LEU A 1 16 ? 6.305 1.872 -4.514 1.00 0.00 16 LEU A C 4
ATOM 1536 O O . LEU A 1 16 ? 7.219 2.036 -3.730 1.00 0.00 16 LEU A O 4
ATOM 1552 N N . VAL A 1 17 ? 6.002 0.687 -4.959 1.00 0.00 17 VAL A N 4
ATOM 1553 C CA . VAL A 1 17 ? 6.788 -0.488 -4.499 1.00 0.00 17 VAL A CA 4
ATOM 1554 C C . VAL A 1 17 ? 8.278 -0.214 -4.699 1.00 0.00 17 VAL A C 4
ATOM 1555 O O . VAL A 1 17 ? 9.125 -0.854 -4.109 1.00 0.00 17 VAL A O 4
ATOM 1568 N N . GLY A 1 18 ? 8.601 0.729 -5.537 1.00 0.00 18 GLY A N 4
ATOM 1569 C CA . GLY A 1 18 ? 10.032 1.049 -5.793 1.00 0.00 18 GLY A CA 4
ATOM 1570 C C . GLY A 1 18 ? 10.736 1.437 -4.497 1.00 0.00 18 GLY A C 4
ATOM 1571 O O . GLY A 1 18 ? 11.647 0.760 -4.064 1.00 0.00 18 GLY A O 4
ATOM 1575 N N . TRP A 1 19 ? 10.353 2.518 -3.861 1.00 0.00 19 TRP A N 4
ATOM 1576 C CA . TRP A 1 19 ? 11.069 2.873 -2.609 1.00 0.00 19 TRP A CA 4
ATOM 1577 C C . TRP A 1 19 ? 10.616 1.968 -1.462 1.00 0.00 19 TRP A C 4
ATOM 1578 O O . TRP A 1 19 ? 11.054 2.115 -0.339 1.00 0.00 19 TRP A O 4
ATOM 1599 N N . TRP A 1 20 ? 9.783 0.999 -1.739 1.00 0.00 20 TRP A N 4
ATOM 1600 C CA . TRP A 1 20 ? 9.364 0.063 -0.663 1.00 0.00 20 TRP A CA 4
ATOM 1601 C C . TRP A 1 20 ? 10.546 -0.853 -0.365 1.00 0.00 20 TRP A C 4
ATOM 1602 O O . TRP A 1 20 ? 10.789 -1.238 0.761 1.00 0.00 20 TRP A O 4
ATOM 1623 N N . ASP A 1 21 ? 11.284 -1.202 -1.385 1.00 0.00 21 ASP A N 4
ATOM 1624 C CA . ASP A 1 21 ? 12.461 -2.093 -1.190 1.00 0.00 21 ASP A CA 4
ATOM 1625 C C . ASP A 1 21 ? 13.302 -1.570 -0.021 1.00 0.00 21 ASP A C 4
ATOM 1626 O O . ASP A 1 21 ? 13.658 -2.307 0.877 1.00 0.00 21 ASP A O 4
ATOM 1635 N N . GLN A 1 22 ? 13.621 -0.304 -0.022 1.00 0.00 22 GLN A N 4
ATOM 1636 C CA . GLN A 1 22 ? 14.433 0.256 1.094 1.00 0.00 22 GLN A CA 4
ATOM 1637 C C . GLN A 1 22 ? 13.554 0.385 2.339 1.00 0.00 22 GLN A C 4
ATOM 1638 O O . GLN A 1 22 ? 14.036 0.392 3.455 1.00 0.00 22 GLN A O 4
ATOM 1652 N N . PHE A 1 23 ? 12.265 0.482 2.156 1.00 0.00 23 PHE A N 4
ATOM 1653 C CA . PHE A 1 23 ? 11.350 0.602 3.325 1.00 0.00 23 PHE A CA 4
ATOM 1654 C C . PHE A 1 23 ? 11.284 -0.742 4.054 1.00 0.00 23 PHE A C 4
ATOM 1655 O O . PHE A 1 23 ? 10.754 -0.842 5.142 1.00 0.00 23 PHE A O 4
ATOM 1672 N N . LYS A 1 24 ? 11.804 -1.778 3.459 1.00 0.00 24 LYS A N 4
ATOM 1673 C CA . LYS A 1 24 ? 11.756 -3.113 4.119 1.00 0.00 24 LYS A CA 4
ATOM 1674 C C . LYS A 1 24 ? 12.230 -2.997 5.568 1.00 0.00 24 LYS A C 4
ATOM 1675 O O . LYS A 1 24 ? 11.936 -3.836 6.396 1.00 0.00 24 LYS A O 4
ATOM 1694 N N . ARG A 1 25 ? 12.954 -1.965 5.881 1.00 0.00 25 ARG A N 4
ATOM 1695 C CA . ARG A 1 25 ? 13.441 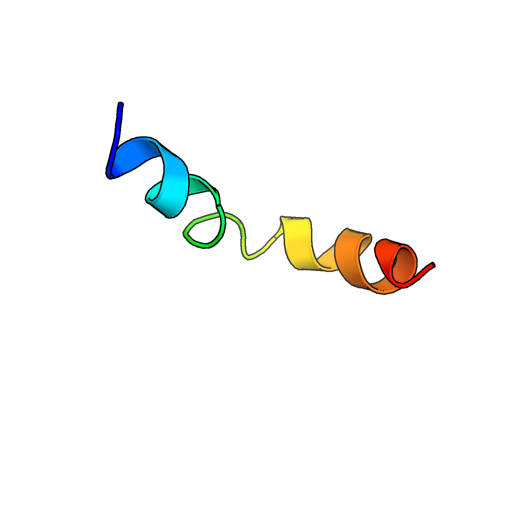-1.789 7.274 1.00 0.00 25 ARG A CA 4
ATOM 1696 C C . ARG A 1 25 ? 12.615 -0.705 7.967 1.00 0.00 25 ARG A C 4
ATOM 1697 O O . ARG A 1 25 ? 11.653 -0.995 8.650 1.00 0.00 25 ARG A O 4
ATOM 1721 N N . MET A 1 1 ? -11.865 -3.730 10.009 1.00 0.00 1 MET A N 5
ATOM 1722 C CA . MET A 1 1 ? -13.156 -3.368 9.356 1.00 0.00 1 MET A CA 5
ATOM 1723 C C . MET A 1 1 ? -13.353 -4.229 8.107 1.00 0.00 1 MET A C 5
ATOM 1724 O O . MET A 1 1 ? -12.422 -4.842 7.623 1.00 0.00 1 MET A O 5
ATOM 1740 N N . PRO A 1 2 ? -14.568 -4.247 7.626 1.00 0.00 2 PRO A N 5
ATOM 1741 C CA . PRO A 1 2 ? -14.942 -5.021 6.430 1.00 0.00 2 PRO A CA 5
ATOM 1742 C C . PRO A 1 2 ? -14.505 -4.290 5.166 1.00 0.00 2 PRO A C 5
ATOM 1743 O O . PRO A 1 2 ? -14.157 -4.892 4.170 1.00 0.00 2 PRO A O 5
ATOM 1754 N N . LEU A 1 3 ? -14.519 -2.994 5.205 1.00 0.00 3 LEU A N 5
ATOM 1755 C CA . LEU A 1 3 ? -14.104 -2.206 4.017 1.00 0.00 3 LEU A CA 5
ATOM 1756 C C . LEU A 1 3 ? -12.617 -2.442 3.755 1.00 0.00 3 LEU A C 5
ATOM 1757 O O . LEU A 1 3 ? -12.169 -2.465 2.626 1.00 0.00 3 LEU A O 5
ATOM 1773 N N . VAL A 1 4 ? -11.849 -2.624 4.795 1.00 0.00 4 VAL A N 5
ATOM 1774 C CA . VAL A 1 4 ? -10.392 -2.865 4.614 1.00 0.00 4 VAL A CA 5
ATOM 1775 C C . VAL A 1 4 ? -10.189 -4.076 3.703 1.00 0.00 4 VAL A C 5
ATOM 1776 O O . VAL A 1 4 ? -9.127 -4.278 3.148 1.00 0.00 4 VAL A O 5
ATOM 1789 N N . ASP A 1 5 ? -11.202 -4.883 3.544 1.00 0.00 5 ASP A N 5
ATOM 1790 C CA . ASP A 1 5 ? -11.066 -6.081 2.668 1.00 0.00 5 ASP A CA 5
ATOM 1791 C C . ASP A 1 5 ? -10.887 -5.631 1.216 1.00 0.00 5 ASP A C 5
ATOM 1792 O O . ASP A 1 5 ? -10.070 -6.160 0.489 1.00 0.00 5 ASP A O 5
ATOM 1801 N N . PHE A 1 6 ? -11.644 -4.658 0.789 1.00 0.00 6 PHE A N 5
ATOM 1802 C CA . PHE A 1 6 ? -11.517 -4.173 -0.614 1.00 0.00 6 PHE A CA 5
ATOM 1803 C C . PHE A 1 6 ? -10.195 -3.420 -0.773 1.00 0.00 6 PHE A C 5
ATOM 1804 O O . PHE A 1 6 ? -9.606 -3.395 -1.835 1.00 0.00 6 PHE A O 5
ATOM 1821 N N . PHE A 1 7 ? -9.724 -2.806 0.277 1.00 0.00 7 PHE A N 5
ATOM 1822 C CA . PHE A 1 7 ? -8.440 -2.055 0.192 1.00 0.00 7 PHE A CA 5
ATOM 1823 C C . PHE A 1 7 ? -7.349 -2.969 -0.369 1.00 0.00 7 PHE A C 5
ATOM 1824 O O . PHE A 1 7 ? -6.786 -2.712 -1.414 1.00 0.00 7 PHE A O 5
ATOM 1841 N N . CYS A 1 8 ? -7.044 -4.036 0.320 1.00 0.00 8 CYS A N 5
ATOM 1842 C CA . CYS A 1 8 ? -5.998 -4.964 -0.160 1.00 0.00 8 CYS A CA 5
ATOM 1843 C C . CYS A 1 8 ? -6.449 -5.617 -1.468 1.00 0.00 8 CYS A C 5
ATOM 1844 O O . CYS A 1 8 ? -5.660 -5.841 -2.364 1.00 0.00 8 CYS A O 5
ATOM 1852 N N . GLU A 1 9 ? -7.713 -5.924 -1.584 1.00 0.00 9 GLU A N 5
ATOM 1853 C CA . GLU A 1 9 ? -8.212 -6.562 -2.835 1.00 0.00 9 GLU A CA 5
ATOM 1854 C C . GLU A 1 9 ? -7.608 -5.846 -4.044 1.00 0.00 9 GLU A C 5
ATOM 1855 O O . GLU A 1 9 ? -6.885 -6.430 -4.827 1.00 0.00 9 GLU A O 5
ATOM 1867 N N . THR A 1 10 ? -7.894 -4.582 -4.202 1.00 0.00 10 THR A N 5
ATOM 1868 C CA . THR A 1 10 ? -7.333 -3.829 -5.358 1.00 0.00 10 THR A CA 5
ATOM 1869 C C . THR A 1 10 ? -6.723 -2.515 -4.862 1.00 0.00 10 THR A C 5
ATOM 1870 O O . THR A 1 10 ? -7.295 -1.455 -5.022 1.00 0.00 10 THR A O 5
ATOM 1881 N N . CYS A 1 11 ? -5.567 -2.577 -4.259 1.00 0.00 11 CYS A N 5
ATOM 1882 C CA . CYS A 1 11 ? -4.924 -1.332 -3.751 1.00 0.00 11 CYS A CA 5
ATOM 1883 C C . CYS A 1 11 ? -4.816 -0.309 -4.884 1.00 0.00 11 CYS A C 5
ATOM 1884 O O . CYS A 1 11 ? -5.281 -0.536 -5.984 1.00 0.00 11 CYS A O 5
ATOM 1892 N N . SER A 1 12 ? -4.212 0.820 -4.625 1.00 0.00 12 SER A N 5
ATOM 1893 C CA . SER A 1 12 ? -4.082 1.859 -5.687 1.00 0.00 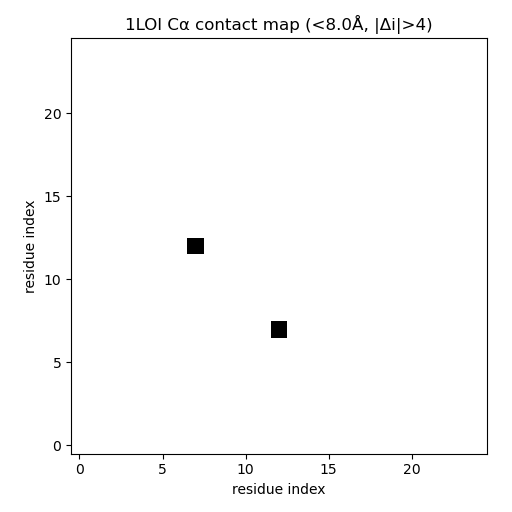12 SER A CA 5
ATOM 1894 C C . SER A 1 12 ? -2.676 2.447 -5.679 1.00 0.00 12 SER A C 5
ATOM 1895 O O . SER A 1 12 ? -2.478 3.582 -6.063 1.00 0.00 12 SER A O 5
ATOM 1903 N N . LYS A 1 13 ? -1.696 1.715 -5.238 1.00 0.00 13 LYS A N 5
ATOM 1904 C CA . LYS A 1 13 ? -0.334 2.300 -5.216 1.00 0.00 13 LYS A CA 5
ATOM 1905 C C . LYS A 1 13 ? 0.756 1.217 -5.452 1.00 0.00 13 LYS A C 5
ATOM 1906 O O . LYS A 1 13 ? 1.772 1.185 -4.796 1.00 0.00 13 LYS A O 5
ATOM 1925 N N . PRO A 1 14 ? 0.529 0.374 -6.430 1.00 0.00 14 PRO A N 5
ATOM 1926 C CA . PRO A 1 14 ? 1.482 -0.694 -6.797 1.00 0.00 14 PRO A CA 5
ATOM 1927 C C . PRO A 1 14 ? 2.684 -0.110 -7.545 1.00 0.00 14 PRO A C 5
ATOM 1928 O O . PRO A 1 14 ? 3.557 -0.829 -7.989 1.00 0.00 14 PRO A O 5
ATOM 1939 N N . TRP A 1 15 ? 2.741 1.185 -7.690 1.00 0.00 15 TRP A N 5
ATOM 1940 C CA . TRP A 1 15 ? 3.896 1.802 -8.410 1.00 0.00 15 TRP A CA 5
ATOM 1941 C C . TRP A 1 15 ? 4.914 2.308 -7.391 1.00 0.00 15 TRP A C 5
ATOM 1942 O O . TRP A 1 15 ? 6.094 2.398 -7.667 1.00 0.00 15 TRP A O 5
ATOM 1963 N N . LEU A 1 16 ? 4.464 2.652 -6.217 1.00 0.00 16 LEU A N 5
ATOM 1964 C CA . LEU A 1 16 ? 5.399 3.167 -5.179 1.00 0.00 16 LEU A CA 5
ATOM 1965 C C . LEU A 1 16 ? 6.194 2.021 -4.569 1.00 0.00 16 LEU A C 5
ATOM 1966 O O . LEU A 1 16 ? 6.996 2.218 -3.680 1.00 0.00 16 LEU A O 5
ATOM 1982 N N . VAL A 1 17 ? 5.981 0.825 -5.028 1.00 0.00 17 VAL A N 5
ATOM 1983 C CA . VAL A 1 17 ? 6.736 -0.316 -4.455 1.00 0.00 17 VAL A CA 5
ATOM 1984 C C . VAL A 1 17 ? 8.236 -0.081 -4.649 1.00 0.00 17 VAL A C 5
ATOM 1985 O O . VAL A 1 17 ? 9.063 -0.754 -4.066 1.00 0.00 17 VAL A O 5
ATOM 1998 N N . GLY A 1 18 ? 8.591 0.870 -5.468 1.00 0.00 18 GLY A N 5
ATOM 1999 C CA . GLY A 1 18 ? 10.033 1.153 -5.709 1.00 0.00 18 GLY A CA 5
ATOM 2000 C C . GLY A 1 18 ? 10.719 1.565 -4.408 1.00 0.00 18 GLY A C 5
ATOM 2001 O O . GLY A 1 18 ? 11.679 0.947 -3.996 1.00 0.00 18 GLY A O 5
ATOM 2005 N N . TRP A 1 19 ? 10.257 2.597 -3.742 1.00 0.00 19 TRP A N 5
ATOM 2006 C CA . TRP A 1 19 ? 10.947 2.974 -2.480 1.00 0.00 19 TRP A CA 5
ATOM 2007 C C . TRP A 1 19 ? 10.441 2.106 -1.323 1.00 0.00 19 TRP A C 5
ATOM 2008 O O . TRP A 1 19 ? 10.712 2.373 -0.169 1.00 0.00 19 TRP A O 5
ATOM 2029 N N . TRP A 1 20 ? 9.750 1.036 -1.628 1.00 0.00 20 TRP A N 5
ATOM 2030 C CA . TRP A 1 20 ? 9.277 0.115 -0.560 1.00 0.00 20 TRP A CA 5
ATOM 2031 C C . TRP A 1 20 ? 10.401 -0.874 -0.272 1.00 0.00 20 TRP A C 5
ATOM 2032 O O . TRP A 1 20 ? 10.566 -1.356 0.828 1.00 0.00 20 TRP A O 5
ATOM 2053 N N . ASP A 1 21 ? 11.170 -1.185 -1.278 1.00 0.00 21 ASP A N 5
ATOM 2054 C CA . ASP A 1 21 ? 12.292 -2.146 -1.095 1.00 0.00 21 ASP A CA 5
ATOM 2055 C C . ASP A 1 21 ? 13.230 -1.626 0.000 1.00 0.00 21 ASP A C 5
ATOM 2056 O O . ASP A 1 21 ? 13.538 -2.323 0.943 1.00 0.00 21 ASP A O 5
ATOM 2065 N N . GLN A 1 22 ? 13.687 -0.412 -0.116 1.00 0.00 22 GLN A N 5
ATOM 2066 C CA . GLN A 1 22 ? 14.607 0.141 0.920 1.00 0.00 22 GLN A CA 5
ATOM 2067 C C . GLN A 1 22 ? 13.871 0.260 2.259 1.00 0.00 22 GLN A C 5
ATOM 2068 O O . GLN A 1 22 ? 14.467 0.529 3.283 1.00 0.00 22 GLN A O 5
ATOM 2082 N N . PHE A 1 23 ? 12.580 0.073 2.258 1.00 0.00 23 PHE A N 5
ATOM 2083 C CA . PHE A 1 23 ? 11.807 0.186 3.529 1.00 0.00 23 PHE A CA 5
ATOM 2084 C C . PHE A 1 23 ? 11.911 -1.117 4.334 1.00 0.00 23 PHE A C 5
ATOM 2085 O O . PHE A 1 23 ? 11.574 -1.154 5.500 1.00 0.00 23 PHE A O 5
ATOM 2102 N N . LYS A 1 24 ? 12.356 -2.187 3.734 1.00 0.00 24 LYS A N 5
ATOM 2103 C CA . LYS A 1 24 ? 12.445 -3.466 4.498 1.00 0.00 24 LYS A CA 5
ATOM 2104 C C . LYS A 1 24 ? 13.174 -3.235 5.820 1.00 0.00 24 LYS A C 5
ATOM 2105 O O . LYS A 1 24 ? 13.040 -3.996 6.757 1.00 0.00 24 LYS A O 5
ATOM 2124 N N . ARG A 1 25 ? 13.943 -2.191 5.901 1.00 0.00 25 ARG A N 5
ATOM 2125 C CA . ARG A 1 25 ? 14.683 -1.905 7.163 1.00 0.00 25 ARG A CA 5
ATOM 2126 C C . ARG A 1 25 ? 14.184 -0.588 7.756 1.00 0.00 25 ARG A C 5
ATOM 2127 O O . ARG A 1 25 ? 13.482 -0.576 8.750 1.00 0.00 25 ARG A O 5
ATOM 2151 N N . MET A 1 1 ? -7.422 -15.855 -13.018 1.00 0.00 1 MET A N 6
ATOM 2152 C CA . MET A 1 1 ? -6.717 -16.252 -11.766 1.00 0.00 1 MET A CA 6
ATOM 2153 C C . MET A 1 1 ? -7.727 -16.339 -10.617 1.00 0.00 1 MET A C 6
ATOM 2154 O O . MET A 1 1 ? -8.764 -15.708 -10.657 1.00 0.00 1 MET A O 6
ATOM 2170 N N . PRO A 1 2 ? -7.387 -17.123 -9.626 1.00 0.00 2 PRO A N 6
ATOM 2171 C CA . PRO A 1 2 ? -8.242 -17.323 -8.443 1.00 0.00 2 PRO A CA 6
ATOM 2172 C C . PRO A 1 2 ? -8.126 -16.129 -7.492 1.00 0.00 2 PRO A C 6
ATOM 2173 O O . PRO A 1 2 ? -8.872 -15.175 -7.584 1.00 0.00 2 PRO A O 6
ATOM 2184 N N . LEU A 1 3 ? -7.200 -16.177 -6.578 1.00 0.00 3 LEU A N 6
ATOM 2185 C CA . LEU A 1 3 ? -7.038 -15.049 -5.620 1.00 0.00 3 LEU A CA 6
ATOM 2186 C C . LEU A 1 3 ? -6.169 -13.961 -6.253 1.00 0.00 3 LEU A C 6
ATOM 2187 O O . LEU A 1 3 ? -6.315 -12.790 -5.963 1.00 0.00 3 LEU A O 6
ATOM 2203 N N . VAL A 1 4 ? -5.264 -14.337 -7.114 1.00 0.00 4 VAL A N 6
ATOM 2204 C CA . VAL A 1 4 ? -4.386 -13.324 -7.764 1.00 0.00 4 VAL A CA 6
ATOM 2205 C C . VAL A 1 4 ? -5.240 -12.367 -8.597 1.00 0.00 4 VAL A C 6
ATOM 2206 O O . VAL A 1 4 ? -4.873 -11.231 -8.826 1.00 0.00 4 VAL A O 6
ATOM 2219 N N . ASP A 1 5 ? -6.379 -12.814 -9.052 1.00 0.00 5 ASP A N 6
ATOM 2220 C CA . ASP A 1 5 ? -7.253 -11.928 -9.870 1.00 0.00 5 ASP A CA 6
ATOM 2221 C C . ASP A 1 5 ? -7.752 -10.768 -9.008 1.00 0.00 5 ASP A C 6
ATOM 2222 O O . ASP A 1 5 ? -7.794 -9.634 -9.439 1.00 0.00 5 ASP A O 6
ATOM 2231 N N . PHE A 1 6 ? -8.129 -11.045 -7.791 1.00 0.00 6 PHE A N 6
ATOM 2232 C CA . PHE A 1 6 ? -8.625 -9.959 -6.901 1.00 0.00 6 PHE A CA 6
ATOM 2233 C C . PHE A 1 6 ? -7.458 -9.052 -6.503 1.00 0.00 6 PHE A C 6
ATOM 2234 O O . PHE A 1 6 ? -7.592 -7.846 -6.427 1.00 0.00 6 PHE A O 6
ATOM 2251 N N . PHE A 1 7 ? -6.315 -9.623 -6.245 1.00 0.00 7 PHE A N 6
ATOM 2252 C CA . PHE A 1 7 ? -5.141 -8.796 -5.849 1.00 0.00 7 PHE A CA 6
ATOM 2253 C C . PHE A 1 7 ? -4.977 -7.629 -6.826 1.00 0.00 7 PHE A C 6
ATOM 2254 O O . PHE A 1 7 ? -4.884 -6.484 -6.430 1.00 0.00 7 PHE A O 6
ATOM 2271 N N . CYS A 1 8 ? -4.933 -7.910 -8.100 1.00 0.00 8 CYS A N 6
ATOM 2272 C CA . CYS A 1 8 ? -4.763 -6.814 -9.097 1.00 0.00 8 CYS A CA 6
ATOM 2273 C C . CYS A 1 8 ? -6.089 -6.076 -9.292 1.00 0.00 8 CYS A C 6
ATOM 2274 O O . CYS A 1 8 ? -6.122 -4.969 -9.791 1.00 0.00 8 CYS A O 6
ATOM 2282 N N . GLU A 1 9 ? -7.183 -6.669 -8.902 1.00 0.00 9 GLU A N 6
ATOM 2283 C CA . GLU A 1 9 ? -8.489 -5.974 -9.072 1.00 0.00 9 GLU A CA 6
ATOM 2284 C C . GLU A 1 9 ? -8.703 -5.019 -7.892 1.00 0.00 9 GLU A C 6
ATOM 2285 O O . GLU A 1 9 ? -9.756 -4.430 -7.740 1.00 0.00 9 GLU A O 6
ATOM 2297 N N . THR A 1 10 ? -7.712 -4.864 -7.053 1.00 0.00 10 THR A N 6
ATOM 2298 C CA . THR A 1 10 ? -7.864 -3.951 -5.886 1.00 0.00 10 THR A CA 6
ATOM 2299 C C . THR A 1 10 ? -6.516 -3.306 -5.544 1.00 0.00 10 THR A C 6
ATOM 2300 O O . THR A 1 10 ? -6.132 -3.231 -4.394 1.00 0.00 10 THR A O 6
ATOM 2311 N N . CYS A 1 11 ? -5.801 -2.824 -6.527 1.00 0.00 11 CYS A N 6
ATOM 2312 C CA . CYS A 1 11 ? -4.489 -2.171 -6.230 1.00 0.00 11 CYS A CA 6
ATOM 2313 C C . CYS A 1 11 ? -4.682 -0.655 -6.206 1.00 0.00 11 CYS A C 6
ATOM 2314 O O . CYS A 1 11 ? -5.496 -0.111 -6.926 1.00 0.00 11 CYS A O 6
ATOM 2322 N N . SER A 1 12 ? -3.941 0.032 -5.380 1.00 0.00 12 SER A N 6
ATOM 2323 C CA . SER A 1 12 ? -4.089 1.516 -5.309 1.00 0.00 12 SER A CA 6
ATOM 2324 C C . SER A 1 12 ? -2.710 2.188 -5.304 1.00 0.00 12 SER A C 6
ATOM 2325 O O . SER A 1 12 ? -2.603 3.398 -5.323 1.00 0.00 12 SER A O 6
ATOM 2333 N N . LYS A 1 13 ? -1.654 1.421 -5.289 1.00 0.00 13 LYS A N 6
ATOM 2334 C CA . LYS A 1 13 ? -0.293 2.033 -5.294 1.00 0.00 13 LYS A CA 6
ATOM 2335 C C . LYS A 1 13 ? 0.774 0.968 -5.602 1.00 0.00 13 LYS A C 6
ATOM 2336 O O . LYS A 1 13 ? 1.721 0.797 -4.866 1.00 0.00 13 LYS A O 6
ATOM 2355 N N . PRO A 1 14 ? 0.597 0.299 -6.708 1.00 0.00 14 PRO A N 6
ATOM 2356 C CA . PRO A 1 14 ? 1.533 -0.743 -7.167 1.00 0.00 14 PRO A CA 6
ATOM 2357 C C . PRO A 1 14 ? 2.825 -0.104 -7.686 1.00 0.00 14 PRO A C 6
ATOM 2358 O O . PRO A 1 14 ? 3.742 -0.784 -8.102 1.00 0.00 14 PRO A O 6
ATOM 2369 N N . TRP A 1 15 ? 2.907 1.199 -7.653 1.00 0.00 15 TRP A N 6
ATOM 2370 C CA . TRP A 1 15 ? 4.146 1.884 -8.132 1.00 0.00 15 TRP A CA 6
ATOM 2371 C C . TRP A 1 15 ? 4.992 2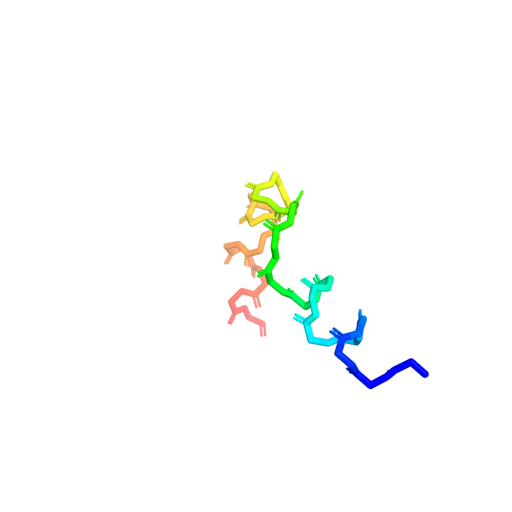.272 -6.921 1.00 0.00 15 TRP A C 6
ATOM 2372 O O . TRP A 1 15 ? 6.206 2.270 -6.969 1.00 0.00 15 TRP A O 6
ATOM 2393 N N . LEU A 1 16 ? 4.353 2.608 -5.834 1.00 0.00 16 LEU A N 6
ATOM 2394 C CA . LEU A 1 16 ? 5.106 3.004 -4.613 1.00 0.00 16 LEU A CA 6
ATOM 2395 C C . LEU A 1 16 ? 5.972 1.849 -4.140 1.00 0.00 16 LEU A C 6
ATOM 2396 O O . LEU A 1 16 ? 6.842 2.009 -3.306 1.00 0.00 16 LEU A O 6
ATOM 2412 N N . VAL A 1 17 ? 5.738 0.682 -4.652 1.00 0.00 17 VAL A N 6
ATOM 2413 C CA . VAL A 1 17 ? 6.543 -0.486 -4.217 1.00 0.00 17 VAL A CA 6
ATOM 2414 C C . VAL A 1 17 ? 8.022 -0.224 -4.504 1.00 0.00 17 VAL A C 6
ATOM 2415 O O . VAL A 1 17 ? 8.892 -0.919 -4.020 1.00 0.00 17 VAL A O 6
ATOM 2428 N N . GLY A 1 18 ? 8.309 0.775 -5.290 1.00 0.00 18 GLY A N 6
ATOM 2429 C CA . GLY A 1 18 ? 9.729 1.084 -5.615 1.00 0.00 18 GLY A CA 6
ATOM 2430 C C . GLY A 1 18 ? 10.478 1.501 -4.353 1.00 0.00 18 GLY A C 6
ATOM 2431 O O . GLY A 1 18 ? 11.491 0.921 -4.016 1.00 0.00 18 GLY A O 6
ATOM 2435 N N . TRP A 1 19 ? 10.009 2.494 -3.637 1.00 0.00 19 TRP A N 6
ATOM 2436 C CA . TRP A 1 19 ? 10.752 2.880 -2.410 1.00 0.00 19 TRP A CA 6
ATOM 2437 C C . TRP A 1 19 ? 10.327 1.986 -1.244 1.00 0.00 19 TRP A C 6
ATOM 2438 O O . TRP A 1 19 ? 10.650 2.242 -0.101 1.00 0.00 19 TRP A O 6
ATOM 2459 N N . TRP A 1 20 ? 9.647 0.908 -1.533 1.00 0.00 20 TRP A N 6
ATOM 2460 C CA . TRP A 1 20 ? 9.248 -0.037 -0.454 1.00 0.00 20 TRP A CA 6
ATOM 2461 C C . TRP A 1 20 ? 10.419 -0.983 -0.218 1.00 0.00 20 TRP A C 6
ATOM 2462 O O . TRP A 1 20 ? 10.683 -1.409 0.890 1.00 0.00 20 TRP A O 6
ATOM 2483 N N . ASP A 1 21 ? 11.121 -1.313 -1.267 1.00 0.00 21 ASP A N 6
ATOM 2484 C CA . ASP A 1 21 ? 12.286 -2.229 -1.134 1.00 0.00 21 ASP A CA 6
ATOM 2485 C C . ASP A 1 21 ? 13.259 -1.643 -0.109 1.00 0.00 21 ASP A C 6
ATOM 2486 O O . ASP A 1 21 ? 13.590 -2.269 0.878 1.00 0.00 21 ASP A O 6
ATOM 2495 N N . GLN A 1 22 ? 13.713 -0.439 -0.330 1.00 0.00 22 GLN A N 6
ATOM 2496 C CA . GLN A 1 22 ? 14.654 0.192 0.638 1.00 0.00 22 GLN A CA 6
ATOM 2497 C C . GLN A 1 22 ? 13.885 0.593 1.900 1.00 0.00 22 GLN A C 6
ATOM 2498 O O . GLN A 1 22 ? 14.455 1.068 2.862 1.00 0.00 22 GLN A O 6
ATOM 2512 N N . PHE A 1 23 ? 12.592 0.408 1.898 1.00 0.00 23 PHE A N 6
ATOM 2513 C CA . PHE A 1 23 ? 11.776 0.778 3.090 1.00 0.00 23 PHE A CA 6
ATOM 2514 C C . PHE A 1 23 ? 11.767 -0.378 4.093 1.00 0.00 23 PHE A C 6
ATOM 2515 O O . PHE A 1 23 ? 11.295 -0.239 5.203 1.00 0.00 23 PHE A O 6
ATOM 2532 N N . LYS A 1 24 ? 12.265 -1.519 3.715 1.00 0.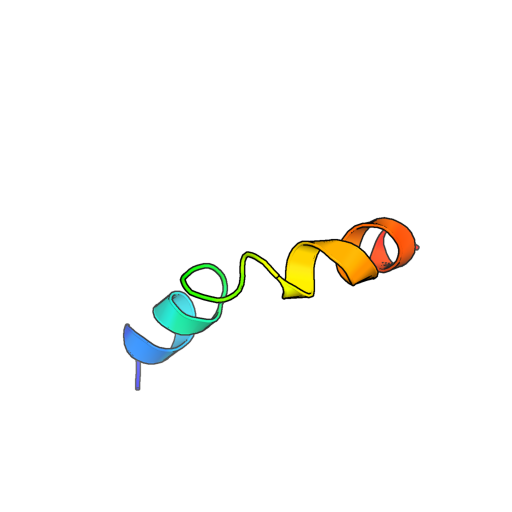00 24 LYS A N 6
ATOM 2533 C CA . LYS A 1 24 ? 12.256 -2.672 4.654 1.00 0.00 24 LYS A CA 6
ATOM 2534 C C . LYS A 1 24 ? 12.952 -2.290 5.961 1.00 0.00 24 LYS A C 6
ATOM 2535 O O . LYS A 1 24 ? 12.820 -2.962 6.964 1.00 0.00 24 LYS A O 6
ATOM 2554 N N . ARG A 1 25 ? 13.680 -1.210 5.963 1.00 0.00 25 ARG A N 6
ATOM 2555 C CA . ARG A 1 25 ? 14.370 -0.781 7.212 1.00 0.00 25 ARG A CA 6
ATOM 2556 C C . ARG A 1 25 ? 13.784 0.554 7.673 1.00 0.00 25 ARG A C 6
ATOM 2557 O O . ARG A 1 25 ? 13.082 0.620 8.662 1.00 0.00 25 ARG A O 6
ATOM 2581 N N . MET A 1 1 ? -8.037 -14.783 5.379 1.00 0.00 1 MET A N 7
ATOM 2582 C CA . MET A 1 1 ? -8.143 -15.257 3.971 1.00 0.00 1 MET A CA 7
ATOM 2583 C C . MET A 1 1 ? -6.787 -15.098 3.274 1.00 0.00 1 MET A C 7
ATOM 2584 O O . MET A 1 1 ? -5.981 -14.278 3.667 1.00 0.00 1 MET A O 7
ATOM 2600 N N . PRO A 1 2 ? -6.578 -15.897 2.259 1.00 0.00 2 PRO A N 7
ATOM 2601 C CA . PRO A 1 2 ? -5.326 -15.886 1.478 1.00 0.00 2 PRO A CA 7
ATOM 2602 C C . PRO A 1 2 ? -5.315 -14.718 0.491 1.00 0.00 2 PRO A C 7
ATOM 2603 O O . PRO A 1 2 ? -4.296 -14.101 0.253 1.00 0.00 2 PRO A O 7
ATOM 2614 N N . LEU A 1 3 ? -6.441 -14.413 -0.086 1.00 0.00 3 LEU A N 7
ATOM 2615 C CA . LEU A 1 3 ? -6.501 -13.290 -1.062 1.00 0.00 3 LEU A CA 7
ATOM 2616 C C . LEU A 1 3 ? -6.133 -11.987 -0.354 1.00 0.00 3 LEU A C 7
ATOM 2617 O O . LEU A 1 3 ? -5.459 -11.139 -0.902 1.00 0.00 3 LEU A O 7
ATOM 2633 N N . VAL A 1 4 ? -6.567 -11.825 0.863 1.00 0.00 4 VAL A N 7
ATOM 2634 C CA . VAL A 1 4 ? -6.240 -10.582 1.612 1.00 0.00 4 VAL A CA 7
ATOM 2635 C C . VAL A 1 4 ? -4.721 -10.418 1.675 1.00 0.00 4 VAL A C 7
ATOM 2636 O O . VAL A 1 4 ? -4.209 -9.328 1.831 1.00 0.00 4 VAL A O 7
ATOM 2649 N N . ASP A 1 5 ? -3.997 -11.497 1.553 1.00 0.00 5 ASP A N 7
ATOM 2650 C CA . ASP A 1 5 ? -2.510 -11.407 1.604 1.00 0.00 5 ASP A CA 7
ATOM 2651 C C . ASP A 1 5 ? -2.008 -10.633 0.384 1.00 0.00 5 ASP A C 7
ATOM 2652 O O . ASP A 1 5 ? -1.092 -9.840 0.475 1.00 0.00 5 ASP A O 7
ATOM 2661 N N . PHE A 1 6 ? -2.600 -10.857 -0.756 1.00 0.00 6 PHE A N 7
ATOM 2662 C CA . PHE A 1 6 ? -2.157 -10.135 -1.980 1.00 0.00 6 PHE A CA 7
ATOM 2663 C C . PHE A 1 6 ? -2.700 -8.705 -1.951 1.00 0.00 6 PHE A C 7
ATOM 2664 O O . PHE A 1 6 ? -2.144 -7.807 -2.551 1.00 0.00 6 PHE A O 7
ATOM 2681 N N . PHE A 1 7 ? -3.783 -8.487 -1.256 1.00 0.00 7 PHE A N 7
ATOM 2682 C CA . PHE A 1 7 ? -4.359 -7.114 -1.188 1.00 0.00 7 PHE A CA 7
ATOM 2683 C C . PHE A 1 7 ? -3.340 -6.164 -0.558 1.00 0.00 7 PHE A C 7
ATOM 2684 O O . PHE A 1 7 ? -2.920 -5.197 -1.162 1.00 0.00 7 PHE A O 7
ATOM 2701 N N . CYS A 1 8 ? -2.936 -6.432 0.654 1.00 0.00 8 CYS A N 7
ATOM 2702 C CA . CYS A 1 8 ? -1.941 -5.545 1.321 1.00 0.00 8 CYS A CA 7
ATOM 2703 C C . CYS A 1 8 ? -0.623 -5.588 0.547 1.00 0.00 8 CYS A C 7
ATOM 2704 O O . CYS A 1 8 ? 0.201 -4.702 0.658 1.00 0.00 8 CYS A O 7
ATOM 2712 N N . GLU A 1 9 ? -0.416 -6.610 -0.237 1.00 0.00 9 GLU A N 7
ATOM 2713 C CA . GLU A 1 9 ? 0.845 -6.709 -1.016 1.00 0.00 9 GLU A CA 7
ATOM 2714 C C . GLU A 1 9 ? 0.848 -5.647 -2.117 1.00 0.00 9 GLU A C 7
ATOM 2715 O O . GLU A 1 9 ? 1.880 -5.120 -2.483 1.00 0.00 9 GLU A O 7
ATOM 2727 N N . THR A 1 10 ? -0.301 -5.324 -2.647 1.00 0.00 10 THR A N 7
ATOM 2728 C CA . THR A 1 10 ? -0.364 -4.294 -3.722 1.00 0.00 10 THR A CA 7
ATOM 2729 C C . THR A 1 10 ? -1.671 -3.508 -3.596 1.00 0.00 10 THR A C 7
ATOM 2730 O O . THR A 1 10 ? -2.565 -3.638 -4.409 1.00 0.00 10 THR A O 7
ATOM 2741 N N . CYS A 1 11 ? -1.790 -2.696 -2.582 1.00 0.00 11 CYS A N 7
ATOM 2742 C CA . CYS A 1 11 ? -3.039 -1.904 -2.402 1.00 0.00 11 CYS A CA 7
ATOM 2743 C C . CYS A 1 11 ? -3.056 -0.736 -3.399 1.00 0.00 11 CYS A C 7
ATOM 2744 O O . CYS A 1 11 ? -3.121 -0.938 -4.595 1.00 0.00 11 CYS A O 7
ATOM 2752 N N . SER A 1 12 ? -3.002 0.483 -2.927 1.00 0.00 12 SER A N 7
ATOM 2753 C CA . SER A 1 12 ? -3.019 1.642 -3.861 1.00 0.00 12 SER A CA 7
ATOM 2754 C C . SER A 1 12 ? -1.587 2.114 -4.112 1.00 0.00 12 SER A C 7
ATOM 2755 O O . SER A 1 12 ? -1.357 3.206 -4.592 1.00 0.00 12 SER A O 7
ATOM 2763 N N . LYS A 1 13 ? -0.618 1.297 -3.791 1.00 0.00 13 LYS A N 7
ATOM 2764 C CA . LYS A 1 13 ? 0.798 1.704 -4.016 1.00 0.00 13 LYS A CA 7
ATOM 2765 C C . LYS A 1 13 ? 1.550 0.616 -4.786 1.00 0.00 13 LYS A C 7
ATOM 2766 O O . LYS A 1 13 ? 2.590 0.169 -4.345 1.00 0.00 13 LYS A O 7
ATOM 2785 N N . PRO A 1 14 ? 1.024 0.226 -5.917 1.00 0.00 14 PRO A N 7
ATOM 2786 C CA . PRO A 1 14 ? 1.663 -0.798 -6.749 1.00 0.00 14 PRO A CA 7
ATOM 2787 C C . PRO A 1 14 ? 2.819 -0.164 -7.523 1.00 0.00 14 PRO A C 7
ATOM 2788 O O . PRO A 1 14 ? 3.707 -0.839 -8.006 1.00 0.00 14 PRO A O 7
ATOM 2799 N N . TRP A 1 15 ? 2.816 1.137 -7.628 1.00 0.00 15 TRP A N 7
ATOM 2800 C CA . TRP A 1 15 ? 3.914 1.835 -8.353 1.00 0.00 15 TRP A CA 7
ATOM 2801 C C . TRP A 1 15 ? 4.919 2.356 -7.327 1.00 0.00 15 TRP A C 7
ATOM 2802 O O . TRP A 1 15 ? 6.096 2.487 -7.602 1.00 0.00 15 TRP A O 7
ATOM 2823 N N . LEU A 1 16 ? 4.459 2.656 -6.144 1.00 0.00 16 LEU A N 7
ATOM 2824 C CA . LEU A 1 16 ? 5.378 3.171 -5.093 1.00 0.00 16 LEU A CA 7
ATOM 2825 C C . LEU A 1 16 ? 6.242 2.037 -4.560 1.00 0.00 16 LEU A C 7
ATOM 2826 O O . LEU A 1 16 ? 7.116 2.242 -3.741 1.00 0.00 16 LEU A O 7
ATOM 2842 N N . VAL A 1 17 ? 6.002 0.840 -5.005 1.00 0.00 17 VAL A N 7
ATOM 2843 C CA . VAL A 1 17 ? 6.806 -0.304 -4.508 1.00 0.00 17 VAL A CA 7
ATOM 2844 C C . VAL A 1 17 ? 8.301 -0.007 -4.673 1.00 0.00 17 VAL A C 7
ATOM 2845 O O . VAL A 1 17 ? 9.142 -0.659 -4.087 1.00 0.00 17 VAL A O 7
ATOM 2858 N N . GLY A 1 18 ? 8.635 0.962 -5.474 1.00 0.00 18 GLY A N 7
ATOM 2859 C CA . GLY A 1 18 ? 10.070 1.296 -5.692 1.00 0.00 18 GLY A CA 7
ATOM 2860 C C . GLY A 1 18 ? 10.771 1.574 -4.363 1.00 0.00 18 GLY A C 7
ATOM 2861 O O . GLY A 1 18 ? 11.652 0.839 -3.964 1.00 0.00 18 GLY A O 7
ATOM 2865 N N . TRP A 1 19 ? 10.418 2.626 -3.667 1.00 0.00 19 TRP A N 7
ATOM 2866 C CA . TRP A 1 19 ? 11.125 2.889 -2.385 1.00 0.00 19 TRP A CA 7
ATOM 2867 C C . TRP A 1 19 ? 10.641 1.918 -1.304 1.00 0.00 19 TRP A C 7
ATOM 2868 O O . TRP A 1 19 ? 11.081 1.975 -0.172 1.00 0.00 19 TRP A O 7
ATOM 2889 N N . TRP A 1 20 ? 9.776 1.000 -1.645 1.00 0.00 20 TRP A N 7
ATOM 2890 C CA . TRP A 1 20 ? 9.321 0.009 -0.632 1.00 0.00 20 TRP A CA 7
ATOM 2891 C C . TRP A 1 20 ? 10.466 -0.970 -0.396 1.00 0.00 20 TRP A C 7
ATOM 2892 O O . TRP A 1 20 ? 10.656 -1.483 0.689 1.00 0.00 20 TRP A O 7
ATOM 2913 N N . ASP A 1 21 ? 11.227 -1.230 -1.424 1.00 0.00 21 ASP A N 7
ATOM 2914 C CA . ASP A 1 21 ? 12.372 -2.169 -1.292 1.00 0.00 21 ASP A CA 7
ATOM 2915 C C . ASP A 1 21 ? 13.286 -1.690 -0.162 1.00 0.00 21 ASP A C 7
ATOM 2916 O O . ASP A 1 21 ? 13.834 -2.474 0.583 1.00 0.00 21 ASP A O 7
ATOM 2925 N N . GLN A 1 22 ? 13.453 -0.405 -0.028 1.00 0.00 22 GLN A N 7
ATOM 2926 C CA . GLN A 1 22 ? 14.327 0.120 1.058 1.00 0.00 22 GLN A CA 7
ATOM 2927 C C . GLN A 1 22 ? 13.478 0.395 2.303 1.00 0.00 22 GLN A C 7
ATOM 2928 O O . GLN A 1 22 ? 13.992 0.676 3.367 1.00 0.00 22 GLN A O 7
ATOM 2942 N N . PHE A 1 23 ? 12.181 0.327 2.172 1.00 0.00 23 PHE A N 7
ATOM 2943 C CA . PHE A 1 23 ? 11.291 0.594 3.339 1.00 0.00 23 PHE A CA 7
ATOM 2944 C C . PHE A 1 23 ? 11.101 -0.677 4.177 1.00 0.00 23 PHE A C 7
ATOM 2945 O O . PHE A 1 23 ? 10.768 -0.606 5.344 1.00 0.00 23 PHE A O 7
ATOM 2962 N N . LYS A 1 24 ? 11.285 -1.837 3.602 1.00 0.00 24 LYS A N 7
ATOM 2963 C CA . LYS A 1 24 ? 11.081 -3.089 4.393 1.00 0.00 24 LYS A CA 7
ATOM 2964 C C . LYS A 1 24 ? 11.723 -2.945 5.771 1.00 0.00 24 LYS A C 7
ATOM 2965 O O . LYS A 1 24 ? 11.322 -3.582 6.725 1.00 0.00 24 LYS A O 7
ATOM 2984 N N . ARG A 1 25 ? 12.711 -2.113 5.880 1.00 0.00 25 ARG A N 7
ATOM 2985 C CA . ARG A 1 25 ? 13.384 -1.918 7.195 1.00 0.00 25 ARG A CA 7
ATOM 2986 C C . ARG A 1 25 ? 13.208 -0.465 7.635 1.00 0.00 25 ARG A C 7
ATOM 2987 O O . ARG A 1 25 ? 12.213 0.163 7.331 1.00 0.00 25 ARG A O 7
#

Solvent-accessible surface area: 2665 Å² total; per-residue (Å²): 171,109,130,82,86,145,124,101,94,83,59,90,28,69,181,62,77,53,136,86,104,89,150,155,201

Foldseek 3Di:
DVVVVVCVVCPPCVPVCVCVVVVVD

Secondary structure (DSSP, 8-state):
--HHHHHHHTSS-TTGGGGHHHHT-